Protein AF-A0A929H2U9-F1 (afdb_monomer)

pLDDT: mean 76.92, std 14.92, range [47.09, 94.94]

Sequence (136 aa):
MDNIEGFYYYKLSNLFQAGAYCDFEIGKFDVFGLPEQEAKRFGIGTIWLGHYPDKFIQFQLGGYFGYNTGFIDYEDISNRGGIDYGIIVGPAFEYNNFGLAIHQHSGFAWYPDKNAEPDEFTYANTKIKIKLYLKF

Nearest PDB structures (foldseek):
  3qq2-assembly2_B  TM=5.463E-01  e=2.960E-01  Bordetella pertussis
  7q5c-assembly1_XXX  TM=4.385E-01  e=1.630E+00  Escherichia coli K-12
  3qq2-assembly1_A-2  TM=4.903E-01  e=6.184E+00  Bordetella pertussis
  6hcp-assembly1_C  TM=2.487E-01  e=1.465E+00  Acinetobacter baumannii

Foldseek 3Di:
DDKDKDDDWDDPDLFKIKDKMWMKDWDFFDWVPDPTFTKIKIKMWMWMWGWPDSDQKIKIKTKIKIKMWMDTPPDPPGTFIKIKMWMWIFMKGDDDFKIKTWIWTWMAIDTPDPNTDRPVRRDGDTDTDIDIGTHD

Secondary structure (DSSP, 8-state):
-EEEEEEEEEEEETTEEEEEEEEEEEEEE--TTS--EEEEEEEEEEEEEEEESSSSEEEEEEEEEEEEEEEESSTT-EEEEEEEEEEEEEEEEEETTEEEEEEEEEEEEE-S-GGG--TTTSS-EEEEEEEEEE--

Structure (mmCIF, N/CA/C/O backbone):
data_AF-A0A929H2U9-F1
#
_entry.id   AF-A0A929H2U9-F1
#
loop_
_atom_site.group_PDB
_atom_site.id
_atom_site.type_symbol
_atom_site.label_atom_id
_atom_site.label_alt_id
_atom_site.label_comp_id
_atom_site.label_asym_id
_atom_site.label_entity_id
_atom_site.label_seq_id
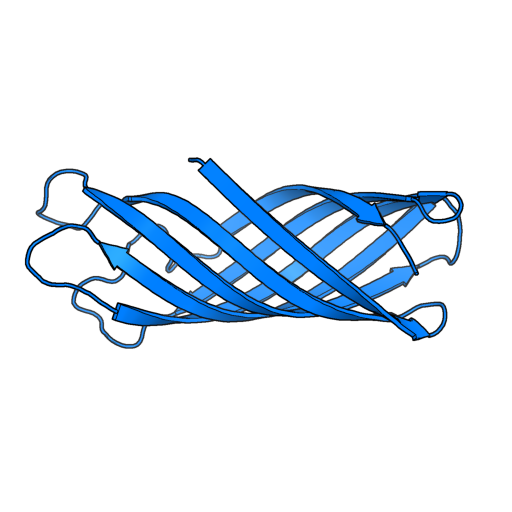_atom_site.pdbx_PDB_ins_code
_atom_site.Cartn_x
_atom_site.Cartn_y
_atom_site.Cartn_z
_atom_site.occupancy
_atom_site.B_iso_or_equiv
_atom_site.auth_seq_id
_atom_site.auth_comp_id
_atom_site.auth_asym_id
_atom_site.auth_atom_id
_atom_site.pdbx_PDB_model_num
ATOM 1 N N . MET A 1 1 ? 15.557 6.461 -2.336 1.00 57.19 1 MET A N 1
ATOM 2 C CA . MET A 1 1 ? 14.296 6.118 -3.013 1.00 57.19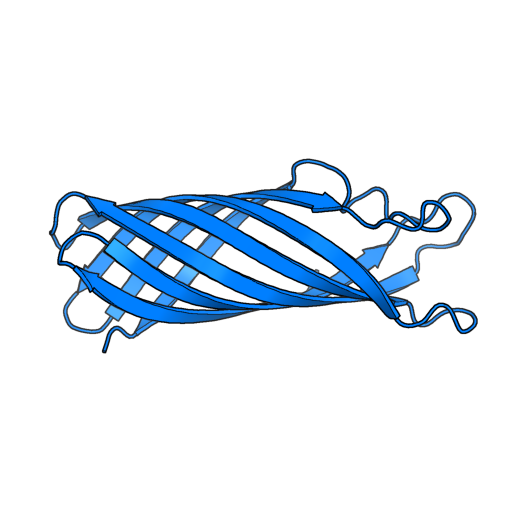 1 MET A CA 1
ATOM 3 C C . MET A 1 1 ? 13.249 7.043 -2.461 1.00 57.19 1 MET A C 1
ATOM 5 O O . MET A 1 1 ? 13.001 7.000 -1.258 1.00 57.19 1 MET A O 1
ATOM 9 N N . ASP A 1 2 ? 12.700 7.885 -3.324 1.00 64.44 2 ASP A N 1
ATOM 10 C CA . ASP A 1 2 ? 11.628 8.796 -2.950 1.00 64.44 2 ASP A CA 1
ATOM 11 C C . ASP A 1 2 ? 10.316 8.116 -3.329 1.00 64.44 2 ASP A C 1
ATOM 13 O O . ASP A 1 2 ? 10.116 7.738 -4.482 1.00 64.44 2 ASP A O 1
ATOM 17 N N . ASN A 1 3 ? 9.446 7.889 -2.347 1.00 71.50 3 ASN A N 1
ATOM 18 C CA . ASN A 1 3 ? 8.156 7.245 -2.552 1.00 71.50 3 ASN A CA 1
ATOM 19 C C . ASN A 1 3 ? 7.061 8.111 -1.917 1.00 71.50 3 ASN A C 1
ATOM 21 O O . ASN A 1 3 ? 7.151 8.476 -0.742 1.00 71.50 3 ASN A O 1
ATOM 25 N N . ILE A 1 4 ? 6.052 8.455 -2.713 1.00 77.31 4 ILE A N 1
ATOM 26 C CA . ILE A 1 4 ? 4.862 9.188 -2.293 1.00 77.31 4 ILE A CA 1
ATOM 27 C C . ILE A 1 4 ? 3.659 8.282 -2.519 1.00 77.31 4 ILE A C 1
ATOM 29 O O . ILE A 1 4 ? 3.421 7.841 -3.639 1.00 77.31 4 ILE A O 1
ATOM 33 N N . GLU A 1 5 ? 2.856 8.064 -1.478 1.00 79.50 5 GLU A N 1
ATOM 34 C CA . GLU A 1 5 ? 1.613 7.297 -1.588 1.00 79.50 5 GLU A CA 1
ATOM 35 C C . GLU A 1 5 ? 0.435 8.094 -1.044 1.00 79.50 5 GLU A C 1
ATOM 37 O O . GLU A 1 5 ? 0.482 8.654 0.053 1.00 79.50 5 GLU A O 1
ATOM 42 N N . GLY A 1 6 ? -0.645 8.103 -1.814 1.00 82.50 6 GLY A N 1
ATOM 43 C CA . GLY A 1 6 ? -1.952 8.580 -1.405 1.00 82.50 6 GLY A CA 1
ATOM 44 C C . GLY A 1 6 ? -2.902 7.405 -1.228 1.00 82.50 6 GLY A C 1
ATOM 45 O O . GLY A 1 6 ? -2.973 6.514 -2.072 1.00 82.50 6 GLY A O 1
ATOM 46 N N . PHE A 1 7 ? -3.668 7.423 -0.141 1.00 83.94 7 PHE A N 1
ATOM 47 C CA . PHE A 1 7 ? -4.736 6.460 0.099 1.00 83.94 7 PHE A CA 1
ATOM 48 C C . PHE A 1 7 ? -6.042 7.203 0.338 1.00 83.94 7 PHE A C 1
ATOM 50 O O . PHE A 1 7 ? -6.082 8.169 1.099 1.00 83.94 7 PHE A O 1
ATOM 57 N N . TYR A 1 8 ? -7.113 6.711 -0.269 1.00 83.81 8 TYR A N 1
ATOM 58 C CA . TYR A 1 8 ? -8.471 7.130 0.032 1.00 83.81 8 TYR A CA 1
ATOM 59 C C . TYR A 1 8 ? -9.275 5.906 0.455 1.00 83.81 8 TYR A C 1
ATOM 61 O O . TYR A 1 8 ? -9.379 4.950 -0.312 1.00 83.81 8 TYR A O 1
ATOM 69 N N . TYR A 1 9 ? -9.844 5.940 1.661 1.00 85.06 9 TYR A N 1
ATOM 70 C CA . TYR A 1 9 ? -10.659 4.857 2.205 1.00 85.06 9 TYR A CA 1
ATOM 71 C C . TYR A 1 9 ? -12.093 5.318 2.424 1.00 85.06 9 TYR A C 1
ATOM 73 O O . TYR A 1 9 ? -12.341 6.406 2.938 1.00 85.06 9 TYR A O 1
ATOM 81 N N . TYR A 1 10 ? -13.025 4.434 2.098 1.00 85.50 10 TYR A N 1
ATOM 82 C CA . TYR A 1 10 ? -14.430 4.541 2.435 1.00 85.50 10 TYR A CA 1
ATOM 83 C C . TYR A 1 10 ? -14.803 3.445 3.438 1.00 85.50 10 TYR A C 1
ATOM 85 O O . TYR A 1 10 ? -14.473 2.265 3.258 1.00 85.50 10 TYR A O 1
ATOM 93 N N . LYS A 1 11 ? -15.493 3.827 4.517 1.00 86.00 11 LYS A N 1
ATOM 94 C CA . LYS A 1 11 ? -15.944 2.887 5.548 1.00 86.00 11 LYS A CA 1
ATOM 95 C C . LYS A 1 11 ? -17.176 2.130 5.049 1.00 86.00 11 LYS A C 1
ATOM 97 O O . LYS A 1 11 ? -18.255 2.699 4.938 1.00 86.00 11 LYS A O 1
ATOM 102 N N . LEU A 1 12 ? -17.018 0.834 4.782 1.00 86.81 12 LEU A N 1
ATOM 103 C CA . LEU A 1 12 ? -18.118 -0.042 4.360 1.00 86.81 12 LEU A CA 1
ATOM 104 C C . LEU A 1 12 ? -18.860 -0.651 5.557 1.00 86.81 12 LEU A C 1
ATOM 106 O O . LEU A 1 12 ? -20.064 -0.879 5.493 1.00 86.81 12 LEU A O 1
ATOM 110 N N . SER A 1 13 ? -18.152 -0.922 6.655 1.00 87.75 13 SER A N 1
ATOM 111 C CA . SER A 1 13 ? -18.740 -1.359 7.925 1.00 87.75 13 SER A CA 1
ATOM 112 C C . SER A 1 13 ? -17.852 -0.968 9.109 1.00 87.75 13 SER A C 1
ATOM 114 O O . SER A 1 13 ? -16.760 -0.427 8.934 1.00 87.75 13 SER A O 1
ATOM 116 N N . ASN A 1 14 ? -18.289 -1.282 10.331 1.00 83.19 14 ASN A N 1
ATOM 117 C CA . ASN A 1 14 ? -17.490 -1.064 11.542 1.00 83.19 14 ASN A CA 1
ATOM 118 C C . ASN A 1 14 ? -16.206 -1.884 11.619 1.00 83.19 14 ASN A C 1
ATOM 120 O O . ASN A 1 14 ? -15.442 -1.640 12.530 1.00 83.19 14 ASN A O 1
ATOM 124 N N . LEU A 1 15 ? -15.978 -2.844 10.722 1.00 88.38 15 LEU A N 1
ATOM 125 C CA . LEU A 1 15 ? -14.769 -3.670 10.729 1.00 88.38 15 LEU A CA 1
ATOM 126 C C . LEU A 1 15 ? -14.085 -3.707 9.363 1.00 88.38 15 LEU A C 1
ATOM 128 O O . LEU A 1 15 ? -13.092 -4.408 9.206 1.00 88.38 15 LEU A O 1
ATOM 132 N N . PHE A 1 16 ? -14.617 -3.008 8.355 1.00 90.50 16 PHE A N 1
ATOM 133 C CA . PHE A 1 16 ? -14.154 -3.133 6.976 1.00 90.50 16 PHE A CA 1
ATOM 134 C C . PHE A 1 16 ? -14.189 -1.802 6.231 1.00 90.50 16 PHE A C 1
ATOM 136 O O . PHE A 1 16 ? -15.177 -1.063 6.274 1.00 90.50 16 PHE A O 1
ATOM 143 N N . GLN A 1 17 ? -13.107 -1.526 5.516 1.00 90.25 17 GLN A N 1
ATOM 144 C CA . GLN A 1 17 ? -12.897 -0.338 4.704 1.00 90.25 17 GLN A CA 1
ATOM 145 C C . GLN A 1 17 ? -12.391 -0.767 3.327 1.00 90.25 17 GLN A C 1
ATOM 147 O O . GLN A 1 17 ? -11.648 -1.741 3.207 1.00 90.25 17 GLN A O 1
ATOM 152 N N . ALA A 1 18 ? -12.770 -0.031 2.289 1.00 91.88 18 ALA A N 1
ATOM 153 C CA . ALA A 1 18 ? -12.232 -0.218 0.948 1.00 91.88 18 ALA A CA 1
ATOM 154 C C . ALA A 1 18 ? -12.072 1.128 0.250 1.00 91.88 18 ALA A C 1
ATOM 156 O O . ALA A 1 18 ? -12.721 2.104 0.615 1.00 91.88 18 ALA A O 1
ATOM 157 N N . GLY A 1 19 ? -11.217 1.195 -0.758 1.00 90.88 19 GLY A N 1
ATOM 158 C CA . GLY A 1 19 ? -11.030 2.413 -1.525 1.00 90.88 19 GLY A CA 1
ATOM 159 C C . GLY A 1 19 ? -9.940 2.277 -2.569 1.00 90.88 19 GLY A C 1
ATOM 160 O O . GLY A 1 19 ? -9.753 1.200 -3.136 1.00 90.88 19 GLY A O 1
ATOM 161 N N . ALA A 1 20 ? -9.241 3.376 -2.823 1.00 90.50 20 ALA A N 1
ATOM 162 C CA . ALA A 1 20 ? -8.231 3.467 -3.863 1.00 90.50 20 ALA A CA 1
ATOM 163 C C . ALA A 1 20 ? -6.890 3.928 -3.294 1.00 90.50 20 ALA A C 1
ATOM 165 O O . ALA A 1 20 ? -6.830 4.641 -2.287 1.00 90.50 20 ALA A O 1
ATOM 166 N N . TYR A 1 21 ? -5.815 3.535 -3.963 1.00 88.81 21 TYR A N 1
ATOM 167 C CA . TYR A 1 21 ? -4.482 4.054 -3.701 1.00 88.81 21 TYR A CA 1
ATOM 168 C C . TYR A 1 21 ? -3.847 4.577 -4.981 1.00 88.81 21 TYR A C 1
ATOM 170 O O . TYR A 1 21 ? -4.211 4.183 -6.090 1.00 88.81 21 TYR A O 1
ATOM 178 N N . CYS A 1 22 ? -2.896 5.474 -4.780 1.00 88.62 22 CYS A N 1
ATOM 179 C CA . CYS A 1 22 ? -1.997 5.982 -5.792 1.00 88.62 22 CYS A CA 1
ATOM 180 C C . CYS A 1 22 ? -0.594 5.966 -5.191 1.00 88.62 22 CYS A C 1
ATOM 182 O O . CYS A 1 22 ? -0.404 6.523 -4.111 1.00 88.62 22 CYS A O 1
ATOM 184 N N . ASP A 1 23 ? 0.376 5.358 -5.859 1.00 84.25 23 ASP A N 1
ATOM 185 C CA . ASP A 1 23 ? 1.778 5.396 -5.456 1.00 84.25 23 ASP A CA 1
ATOM 186 C C . ASP A 1 23 ? 2.655 5.950 -6.573 1.00 84.25 23 ASP A C 1
ATOM 188 O O . ASP A 1 23 ? 2.427 5.730 -7.761 1.00 84.25 23 ASP A O 1
ATOM 192 N N . PHE A 1 24 ? 3.661 6.710 -6.174 1.00 82.00 24 PHE A N 1
ATOM 193 C CA . PHE A 1 24 ? 4.677 7.241 -7.054 1.00 82.00 24 PHE A CA 1
ATOM 194 C C . PHE A 1 24 ? 6.043 6.959 -6.445 1.00 82.00 24 PHE A C 1
ATOM 196 O O . PHE A 1 24 ? 6.321 7.370 -5.320 1.00 82.00 24 PHE A O 1
ATOM 203 N N . GLU A 1 25 ? 6.893 6.246 -7.172 1.00 76.50 25 GLU A N 1
ATOM 204 C CA . GLU A 1 25 ? 8.200 5.804 -6.693 1.00 76.50 25 GLU A CA 1
ATOM 205 C C . GLU A 1 25 ? 9.283 6.218 -7.688 1.00 76.50 25 GLU A C 1
ATOM 207 O O . GLU A 1 25 ? 9.219 5.851 -8.860 1.00 76.50 25 GLU A O 1
ATOM 212 N N . ILE A 1 26 ? 10.274 6.981 -7.218 1.00 74.00 26 ILE A N 1
ATOM 213 C CA . ILE A 1 26 ? 11.508 7.274 -7.950 1.00 74.00 26 ILE A CA 1
ATOM 214 C C . ILE A 1 26 ? 12.615 6.401 -7.367 1.00 74.00 26 ILE A C 1
ATOM 216 O O . ILE A 1 26 ? 12.965 6.491 -6.180 1.00 74.00 26 ILE A O 1
ATOM 220 N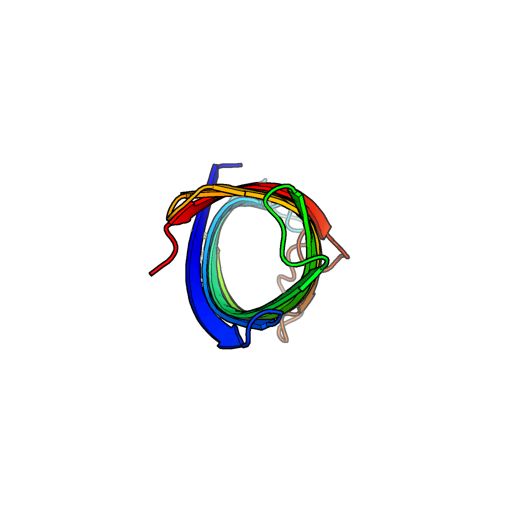 N . GLY A 1 27 ? 13.165 5.548 -8.220 1.00 67.69 27 GLY A N 1
ATOM 221 C CA . GLY A 1 27 ? 14.201 4.595 -7.865 1.00 67.69 27 GLY A CA 1
ATOM 222 C C . GLY A 1 27 ? 15.307 4.558 -8.900 1.00 67.69 27 GLY A C 1
ATOM 223 O O . GLY A 1 27 ? 15.174 5.072 -10.010 1.00 67.69 27 GLY A O 1
ATOM 224 N N . LYS A 1 28 ? 16.406 3.930 -8.504 1.00 62.31 28 LYS A N 1
ATOM 225 C CA . LYS A 1 28 ? 17.450 3.516 -9.422 1.00 62.31 28 LYS A CA 1
ATOM 226 C C . LYS A 1 28 ? 17.194 2.064 -9.795 1.00 62.31 28 LYS A C 1
ATOM 228 O O . LYS A 1 28 ? 16.815 1.281 -8.933 1.00 62.31 28 LYS A O 1
ATOM 233 N N . PHE A 1 29 ? 17.325 1.749 -11.070 1.00 58.97 29 PHE A N 1
ATOM 234 C CA . PHE A 1 29 ? 16.953 0.469 -11.640 1.00 58.97 29 PHE A CA 1
ATOM 235 C C . PHE A 1 29 ? 18.217 -0.183 -12.179 1.00 58.97 29 PHE A C 1
ATOM 237 O O . PHE A 1 29 ? 18.866 0.365 -13.076 1.00 58.97 29 PHE A O 1
ATOM 244 N N . ASP A 1 30 ? 18.566 -1.335 -11.611 1.00 51.09 30 ASP A N 1
ATOM 245 C CA . ASP A 1 30 ? 19.581 -2.207 -12.186 1.00 51.09 30 ASP A CA 1
ATOM 246 C C . ASP A 1 30 ? 18.917 -3.013 -13.307 1.00 51.09 30 ASP A C 1
ATOM 248 O O . ASP A 1 30 ? 18.005 -3.810 -13.075 1.00 51.09 30 ASP A O 1
ATOM 252 N N . VAL A 1 31 ? 19.300 -2.718 -14.547 1.00 55.88 31 VAL A N 1
ATOM 253 C CA . VAL A 1 31 ? 18.867 -3.464 -15.729 1.00 55.88 31 VAL A CA 1
ATOM 254 C C . VAL A 1 31 ? 20.093 -4.207 -16.223 1.00 55.88 31 VAL A C 1
ATOM 256 O O . VAL A 1 31 ? 21.094 -3.578 -16.564 1.00 55.88 31 VAL A O 1
ATOM 259 N N . PHE A 1 32 ? 20.021 -5.539 -16.274 1.00 50.81 32 PHE A N 1
ATOM 260 C CA . PHE A 1 32 ? 21.147 -6.379 -16.676 1.00 50.81 32 PHE A CA 1
ATOM 261 C C . PHE A 1 32 ? 21.787 -5.885 -17.986 1.00 50.81 32 PHE A C 1
ATOM 263 O O . PHE A 1 32 ? 21.180 -5.941 -19.056 1.00 50.81 32 PHE A O 1
ATOM 270 N N . GLY A 1 33 ? 23.035 -5.417 -17.895 1.00 53.25 33 GLY A N 1
ATOM 271 C CA . GLY A 1 33 ? 23.810 -4.936 -19.042 1.00 53.25 33 GLY A CA 1
ATOM 272 C C . GLY A 1 33 ? 23.705 -3.435 -19.344 1.00 53.25 33 GLY A C 1
ATOM 273 O O . GLY A 1 33 ? 24.319 -2.999 -20.317 1.00 53.25 33 GLY A O 1
ATOM 274 N N . LEU A 1 34 ? 23.004 -2.641 -18.527 1.00 56.41 34 LEU A N 1
ATOM 275 C CA . LEU A 1 34 ? 22.947 -1.179 -18.638 1.00 56.41 34 LEU A CA 1
ATOM 276 C C . LEU A 1 34 ? 23.466 -0.495 -17.359 1.00 56.41 34 LEU A C 1
ATOM 278 O O . LEU A 1 34 ? 23.324 -1.040 -16.267 1.00 56.41 34 LEU A O 1
ATOM 282 N N . PRO A 1 35 ? 24.085 0.698 -17.462 1.00 60.53 35 PRO A N 1
ATOM 283 C CA . PRO A 1 35 ? 24.413 1.499 -16.286 1.00 60.53 35 PRO A CA 1
ATOM 284 C C . PRO A 1 35 ? 23.135 1.875 -15.531 1.00 60.53 35 PRO A C 1
ATOM 286 O O . PRO A 1 35 ? 22.125 2.167 -16.164 1.00 60.53 35 PRO A O 1
ATOM 289 N N . GLU A 1 36 ? 23.212 1.889 -14.199 1.00 60.97 36 GLU A N 1
ATOM 290 C CA . GLU A 1 36 ? 22.129 2.223 -13.265 1.00 60.97 36 GLU A CA 1
ATOM 291 C C . GLU A 1 36 ? 21.303 3.433 -13.755 1.00 60.97 36 GLU A C 1
ATOM 293 O O . GLU A 1 36 ? 21.832 4.541 -13.878 1.00 60.97 36 GLU A O 1
ATOM 298 N N . GLN A 1 37 ? 20.018 3.218 -14.062 1.00 66.38 37 GLN A N 1
ATOM 299 C CA . GLN A 1 37 ? 19.130 4.257 -14.601 1.00 66.38 37 GLN A CA 1
ATOM 300 C C . GLN A 1 37 ? 18.137 4.739 -13.548 1.00 66.38 37 GLN A C 1
ATOM 302 O O . GLN A 1 37 ? 17.638 3.953 -12.743 1.00 66.38 37 GLN A O 1
ATOM 307 N N . GLU A 1 38 ? 17.794 6.025 -13.573 1.00 67.62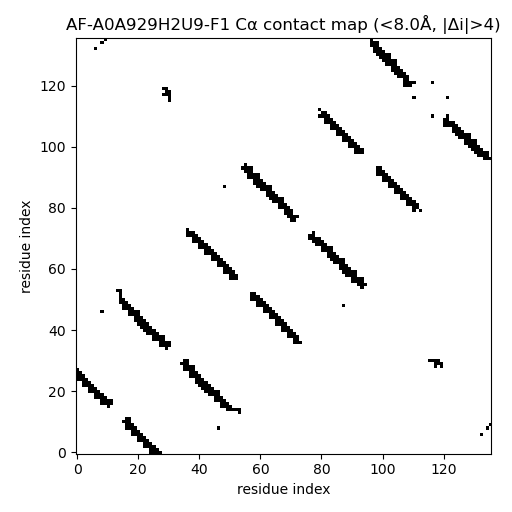 38 GLU A N 1
ATOM 308 C CA . GLU A 1 38 ? 16.643 6.519 -12.819 1.00 67.62 38 GLU A CA 1
ATOM 309 C C . GLU A 1 38 ? 15.359 6.104 -13.545 1.00 67.62 38 GLU A C 1
ATOM 311 O O . GLU A 1 38 ? 15.190 6.377 -14.735 1.00 67.62 38 GLU A O 1
ATOM 316 N N . ALA A 1 39 ? 14.436 5.462 -12.831 1.00 70.00 39 ALA A N 1
ATOM 317 C CA . ALA A 1 39 ? 13.095 5.239 -13.345 1.00 70.00 39 ALA A CA 1
ATOM 318 C C . ALA A 1 39 ? 12.031 5.647 -12.332 1.00 70.00 39 ALA A C 1
ATOM 320 O O . ALA A 1 39 ? 12.248 5.732 -11.118 1.00 70.00 39 ALA A O 1
ATOM 321 N N . LYS A 1 40 ? 10.858 5.948 -12.877 1.00 74.94 40 LYS A N 1
ATOM 322 C CA . LYS A 1 40 ? 9.702 6.438 -12.138 1.00 74.94 40 LYS A CA 1
ATOM 323 C C . LYS A 1 40 ? 8.583 5.431 -12.312 1.00 74.94 40 LYS A C 1
ATOM 325 O O . LYS A 1 40 ? 8.263 5.052 -13.435 1.00 74.94 40 LYS A O 1
ATOM 330 N N . ARG A 1 41 ? 7.965 5.003 -11.220 1.00 77.25 41 ARG A N 1
ATOM 331 C CA . ARG A 1 41 ? 6.763 4.173 -11.247 1.00 77.25 41 ARG A CA 1
ATOM 332 C C . ARG A 1 41 ? 5.587 4.998 -10.773 1.00 77.25 41 ARG A C 1
ATOM 334 O O . ARG A 1 41 ? 5.679 5.662 -9.748 1.00 77.25 41 ARG A O 1
ATOM 341 N N . PHE A 1 42 ? 4.488 4.912 -11.502 1.00 81.75 42 PHE A N 1
ATOM 342 C CA . PHE A 1 42 ? 3.189 5.375 -11.050 1.00 81.75 42 PHE A CA 1
ATOM 343 C C . PHE A 1 42 ? 2.250 4.178 -10.961 1.00 81.75 42 PHE A C 1
ATOM 345 O O . PHE A 1 42 ? 2.086 3.461 -11.947 1.00 81.75 42 PHE A O 1
ATOM 352 N N . GLY A 1 43 ? 1.646 3.964 -9.802 1.00 85.94 43 GLY A N 1
ATOM 353 C CA . GLY A 1 43 ? 0.675 2.910 -9.574 1.00 85.94 43 GLY A CA 1
ATOM 354 C C . GLY A 1 43 ? -0.653 3.468 -9.106 1.00 85.94 43 GLY A C 1
ATOM 355 O O . GLY A 1 43 ? -0.722 4.457 -8.375 1.00 85.94 43 GLY A O 1
ATOM 356 N N . ILE A 1 44 ? -1.726 2.841 -9.572 1.00 89.62 44 ILE A N 1
ATOM 357 C CA . ILE A 1 44 ? -3.089 3.110 -9.130 1.00 89.62 44 ILE A CA 1
ATOM 358 C C . ILE A 1 44 ? -3.836 1.805 -8.949 1.00 89.62 44 ILE A C 1
ATOM 360 O O . ILE A 1 44 ? -3.762 0.899 -9.776 1.00 89.62 44 ILE A O 1
ATOM 364 N N . GLY A 1 45 ? -4.624 1.719 -7.890 1.00 92.19 45 GLY A N 1
ATOM 365 C CA . GLY A 1 45 ? -5.361 0.499 -7.633 1.00 92.19 45 GLY A CA 1
ATOM 366 C C . GLY A 1 45 ? -6.413 0.630 -6.562 1.00 92.19 45 GLY A C 1
ATOM 367 O O . GLY A 1 45 ? -6.746 1.712 -6.080 1.00 92.19 45 GLY A O 1
ATOM 368 N N . THR A 1 46 ? -6.941 -0.527 -6.206 1.00 93.38 46 THR A N 1
ATOM 369 C CA . THR A 1 46 ? -7.927 -0.714 -5.153 1.00 93.38 46 THR A CA 1
ATOM 370 C C . THR A 1 46 ? -7.266 -1.301 -3.921 1.00 93.38 46 THR A C 1
ATOM 372 O O . THR A 1 46 ? -6.313 -2.074 -4.006 1.00 93.38 46 THR A O 1
ATOM 375 N N . ILE A 1 47 ? -7.780 -0.926 -2.759 1.00 92.62 47 ILE A N 1
ATOM 376 C CA . ILE A 1 47 ? -7.292 -1.383 -1.464 1.00 92.62 47 ILE A CA 1
ATOM 377 C C . ILE A 1 47 ? -8.477 -1.714 -0.570 1.00 92.62 47 ILE A C 1
ATOM 379 O O . ILE A 1 47 ? -9.503 -1.035 -0.604 1.00 92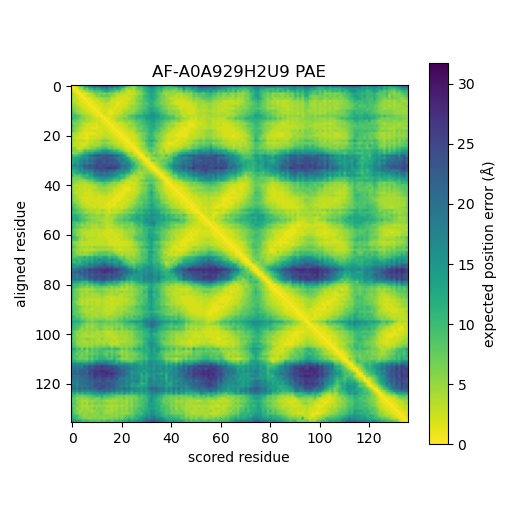.62 47 ILE A O 1
ATOM 383 N N . TRP A 1 48 ? -8.338 -2.747 0.249 1.00 94.12 48 TRP A N 1
ATOM 384 C CA . TRP A 1 48 ? -9.311 -3.111 1.270 1.00 94.12 48 TRP A CA 1
ATOM 385 C C . TRP A 1 48 ? -8.600 -3.457 2.568 1.00 94.12 48 TRP A C 1
ATOM 387 O O . TRP A 1 48 ? -7.526 -4.053 2.555 1.00 94.12 48 TRP A O 1
ATOM 397 N N . LEU A 1 49 ? -9.202 -3.083 3.693 1.00 93.56 49 LEU A N 1
ATOM 398 C CA . LEU A 1 49 ? -8.670 -3.292 5.034 1.00 93.56 49 LEU A CA 1
ATOM 399 C C . LEU A 1 49 ? -9.799 -3.688 5.981 1.00 93.56 49 LEU A C 1
ATOM 401 O O . LEU A 1 49 ? -10.752 -2.939 6.201 1.00 93.56 49 LEU A O 1
ATOM 405 N N . GLY A 1 50 ? -9.665 -4.868 6.570 1.00 93.12 50 GLY A N 1
ATOM 406 C CA . GLY A 1 50 ? -10.360 -5.229 7.792 1.00 93.12 50 GLY A CA 1
ATOM 407 C C . GLY A 1 50 ? -9.615 -4.676 9.003 1.00 93.12 50 GLY A C 1
ATOM 408 O O . GLY A 1 50 ? -8.386 -4.613 8.987 1.00 93.12 50 GLY A O 1
ATOM 409 N N . HIS A 1 51 ? -10.334 -4.297 10.055 1.00 92.06 51 HIS A N 1
ATOM 410 C CA . HIS A 1 51 ? -9.733 -3.912 11.328 1.00 92.06 51 HIS A CA 1
ATOM 411 C C . HIS A 1 51 ? -10.421 -4.593 12.509 1.00 92.06 51 HIS A C 1
ATOM 413 O O . HIS A 1 51 ? -11.633 -4.801 12.503 1.00 92.06 51 HIS A O 1
ATOM 419 N N . TYR A 1 52 ? -9.634 -4.974 13.514 1.00 90.81 52 TYR A N 1
ATOM 420 C CA . TYR A 1 52 ? -10.123 -5.608 14.732 1.00 90.81 52 TYR A CA 1
ATOM 421 C C . TYR A 1 52 ? -9.129 -5.435 15.896 1.00 90.81 52 TYR A C 1
ATOM 423 O O . TYR A 1 52 ? -7.926 -5.594 15.688 1.00 90.81 52 TYR A O 1
ATOM 431 N N . PRO A 1 53 ? -9.585 -5.197 17.138 1.00 89.62 53 PRO A N 1
ATOM 432 C CA . PRO A 1 53 ? -10.963 -4.876 17.529 1.00 89.62 53 PRO A CA 1
ATOM 433 C C . PRO A 1 53 ? -11.354 -3.436 17.145 1.00 89.62 53 PRO A C 1
ATOM 435 O O . PRO A 1 53 ? -10.475 -2.615 16.921 1.00 89.62 53 PRO A O 1
ATOM 438 N N . ASP A 1 54 ? -12.656 -3.118 17.127 1.00 84.38 54 ASP A N 1
AT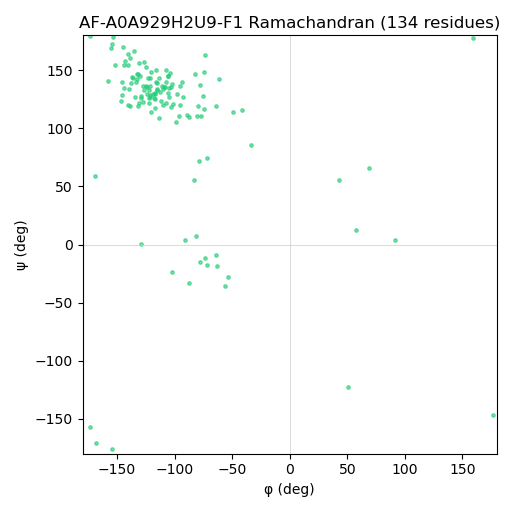OM 439 C CA . ASP A 1 54 ? -13.177 -1.744 16.942 1.00 84.38 54 ASP A CA 1
ATOM 440 C C . ASP A 1 54 ? -12.911 -0.896 18.203 1.00 84.38 54 ASP A C 1
ATOM 442 O O . ASP A 1 54 ? -13.765 -0.711 19.074 1.00 84.38 54 ASP A O 1
ATOM 446 N N . LYS A 1 55 ? -11.644 -0.509 18.378 1.00 88.12 55 LYS A N 1
ATOM 447 C CA . LYS A 1 55 ? -11.108 0.270 19.500 1.00 88.12 55 LYS A CA 1
ATOM 448 C C . LYS A 1 55 ? -10.000 1.195 19.001 1.00 88.12 55 LYS A C 1
ATOM 450 O O . LYS A 1 55 ? -9.492 1.044 17.898 1.00 88.12 55 LYS A O 1
ATOM 455 N N . PHE A 1 56 ? -9.565 2.113 19.867 1.00 88.75 56 PHE A N 1
ATOM 456 C CA . PHE A 1 56 ? -8.501 3.072 19.548 1.00 88.75 56 PHE A CA 1
ATOM 457 C C . PHE A 1 56 ? -7.197 2.416 19.091 1.00 88.75 56 PHE A C 1
ATOM 459 O O . PHE A 1 56 ? -6.515 2.958 18.235 1.00 88.75 56 PHE A O 1
ATOM 466 N N . ILE A 1 57 ? -6.842 1.263 19.665 1.00 91.44 57 ILE A N 1
ATOM 467 C CA . ILE A 1 57 ? -5.737 0.430 19.191 1.00 91.44 57 ILE A CA 1
ATOM 468 C C . ILE A 1 57 ? -6.359 -0.792 18.540 1.00 91.44 57 ILE A C 1
ATOM 470 O O . ILE A 1 57 ? -7.088 -1.546 19.191 1.00 91.44 57 ILE A O 1
ATOM 474 N N . GLN A 1 58 ? -6.036 -0.983 17.273 1.00 92.56 58 GLN A N 1
ATOM 475 C CA . GLN A 1 58 ? -6.597 -2.029 16.443 1.00 92.56 58 GLN A CA 1
ATOM 476 C C . GLN A 1 58 ? -5.514 -2.656 15.576 1.00 92.56 58 GLN A C 1
ATOM 478 O O . GLN A 1 58 ? -4.448 -2.086 15.346 1.00 92.56 58 GLN A O 1
ATOM 483 N N . PHE A 1 59 ? -5.794 -3.850 15.089 1.00 93.88 59 PHE A N 1
ATOM 484 C CA . PHE A 1 59 ? -4.990 -4.527 14.094 1.00 93.88 59 PHE A CA 1
ATOM 485 C C . PHE A 1 59 ? -5.702 -4.451 12.752 1.00 93.88 59 PHE A C 1
ATOM 487 O O . PHE A 1 59 ? -6.906 -4.690 12.688 1.00 93.88 59 PHE A O 1
ATOM 494 N N . GLN A 1 60 ? -4.971 -4.121 11.695 1.00 93.88 60 GLN A N 1
ATOM 495 C CA . GLN A 1 60 ? -5.486 -4.029 10.339 1.00 93.88 60 GLN A CA 1
ATOM 496 C C . GLN A 1 60 ? -4.896 -5.155 9.489 1.00 93.88 60 GLN A C 1
ATOM 498 O O . GLN A 1 60 ? -3.703 -5.451 9.562 1.00 93.88 60 GLN A O 1
ATOM 503 N N . LEU A 1 61 ? -5.748 -5.792 8.691 1.00 94.94 61 LEU A N 1
ATOM 504 C CA . LEU A 1 61 ? -5.372 -6.817 7.725 1.00 94.94 61 LEU A CA 1
ATOM 505 C C . LEU A 1 61 ? -6.172 -6.603 6.450 1.00 94.94 61 LEU A C 1
ATOM 507 O O . LEU A 1 61 ? -7.391 -6.451 6.484 1.00 94.94 61 LEU A O 1
ATOM 511 N N . GLY A 1 62 ? -5.506 -6.659 5.313 1.00 94.31 62 GLY A N 1
ATOM 512 C CA . GLY A 1 62 ? -6.176 -6.527 4.040 1.00 94.31 62 GLY A CA 1
ATOM 513 C C . GLY A 1 62 ? -5.256 -6.767 2.869 1.00 94.31 62 GLY A C 1
ATOM 514 O O . GLY A 1 62 ? -4.231 -7.439 2.988 1.00 94.31 62 GLY A O 1
ATOM 515 N N . GLY A 1 63 ? -5.645 -6.223 1.729 1.00 93.62 63 GLY A N 1
ATOM 516 C CA . GLY A 1 63 ? -4.917 -6.402 0.492 1.00 93.62 63 GLY A CA 1
ATOM 517 C C . GLY A 1 63 ? -5.148 -5.263 -0.473 1.00 93.62 63 GLY A C 1
ATOM 518 O O . GLY A 1 63 ? -5.954 -4.361 -0.236 1.00 93.62 63 GLY A O 1
ATOM 519 N N . TYR A 1 64 ? -4.385 -5.304 -1.549 1.00 92.00 64 TYR A N 1
ATOM 520 C CA . TYR A 1 64 ? -4.476 -4.353 -2.636 1.00 92.00 64 TYR A CA 1
ATOM 521 C C . TYR A 1 64 ? -4.302 -5.066 -3.966 1.00 92.00 64 TYR A C 1
ATOM 523 O O . TYR A 1 64 ? -3.684 -6.131 -4.043 1.00 92.00 64 TYR A O 1
ATOM 531 N N . 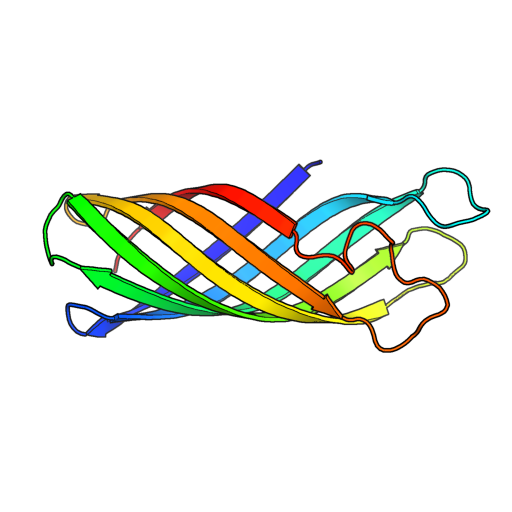PHE A 1 65 ? -4.872 -4.461 -4.997 1.00 92.19 65 PHE A N 1
ATOM 532 C CA . PHE A 1 65 ? -4.728 -4.868 -6.382 1.00 92.19 65 PHE A CA 1
ATOM 533 C C . PHE A 1 65 ? -4.740 -3.619 -7.253 1.00 92.19 65 PHE A C 1
ATOM 535 O O . PHE A 1 65 ? -5.673 -2.814 -7.142 1.00 92.19 65 PHE A O 1
ATOM 542 N N . GLY A 1 66 ? -3.759 -3.470 -8.130 1.00 90.19 66 GLY A N 1
ATOM 543 C CA . GLY A 1 66 ? -3.625 -2.294 -8.964 1.00 90.19 66 GLY A CA 1
ATOM 544 C C . GLY A 1 66 ? -2.877 -2.533 -10.260 1.00 90.19 66 GLY A C 1
ATOM 545 O O . GLY A 1 66 ? -2.536 -3.648 -10.659 1.00 90.19 66 GLY A O 1
ATOM 546 N N . TYR A 1 67 ? -2.705 -1.421 -10.952 1.00 85.69 67 TYR A N 1
ATOM 547 C CA . TYR A 1 67 ? -1.996 -1.308 -12.201 1.00 85.69 67 TYR A CA 1
ATOM 548 C C . TYR A 1 67 ? -0.864 -0.303 -12.029 1.00 85.69 67 TYR A C 1
ATOM 550 O O . TYR A 1 67 ? -1.070 0.807 -11.538 1.00 85.69 67 TYR A O 1
ATOM 558 N N . ASN A 1 68 ? 0.319 -0.682 -12.491 1.00 81.31 68 ASN A N 1
ATOM 559 C CA . ASN A 1 68 ? 1.520 0.129 -12.467 1.00 81.31 68 ASN A CA 1
ATOM 560 C C . ASN A 1 68 ? 1.949 0.488 -13.880 1.00 81.31 68 ASN A C 1
ATOM 562 O O . ASN A 1 68 ? 1.898 -0.340 -14.782 1.00 81.31 68 ASN A O 1
ATOM 566 N N . THR A 1 69 ? 2.460 1.696 -14.057 1.00 76.19 69 THR A N 1
ATOM 567 C CA . THR A 1 69 ? 3.181 2.103 -15.257 1.00 76.19 69 THR A CA 1
ATOM 568 C C . THR A 1 69 ? 4.576 2.578 -14.872 1.00 76.19 69 THR A C 1
ATOM 570 O O . THR A 1 69 ? 4.742 3.414 -13.981 1.00 76.19 69 THR A O 1
ATOM 573 N N . GLY A 1 70 ? 5.588 1.994 -15.508 1.00 71.25 70 GLY A N 1
ATOM 574 C CA . GLY A 1 70 ? 6.981 2.417 -15.388 1.00 71.25 70 GLY A CA 1
ATOM 575 C C . GLY A 1 70 ? 7.361 3.410 -16.487 1.00 71.25 70 GLY A C 1
ATOM 576 O O . GLY A 1 70 ? 6.979 3.235 -17.647 1.00 71.25 70 GLY A O 1
ATOM 577 N N . PHE A 1 71 ? 8.139 4.421 -16.119 1.00 69.12 71 PHE A N 1
ATOM 578 C CA . PHE A 1 71 ? 8.771 5.388 -17.008 1.00 69.12 71 PHE A CA 1
ATOM 579 C C . PHE A 1 71 ? 10.282 5.306 -16.797 1.00 69.12 71 PHE A C 1
ATOM 581 O O . PHE A 1 71 ? 10.763 5.636 -15.713 1.00 69.12 71 PHE A O 1
ATOM 588 N N . ILE A 1 72 ? 11.018 4.864 -17.814 1.00 65.25 72 ILE A N 1
ATOM 589 C CA . ILE A 1 72 ? 12.482 4.914 -17.833 1.00 65.25 72 ILE A CA 1
ATOM 590 C C . ILE A 1 72 ? 12.857 6.050 -18.783 1.00 65.25 72 ILE A C 1
ATOM 592 O O . ILE A 1 72 ? 12.384 6.077 -19.918 1.00 65.25 72 ILE A O 1
ATOM 596 N N . ASP A 1 73 ? 13.678 6.995 -18.328 1.00 58.84 73 ASP A N 1
ATOM 597 C CA . ASP A 1 73 ? 14.151 8.111 -19.161 1.00 58.84 73 ASP A CA 1
ATOM 598 C C . ASP A 1 73 ? 15.363 7.665 -20.003 1.00 58.84 73 ASP A C 1
ATOM 600 O O . ASP A 1 73 ? 16.467 8.194 -19.890 1.00 58.84 73 ASP A O 1
ATOM 604 N N . TYR A 1 74 ? 15.183 6.590 -20.781 1.00 49.22 74 TYR A N 1
ATOM 605 C CA . TYR A 1 74 ? 16.221 6.004 -21.629 1.00 49.22 74 TYR A CA 1
ATOM 606 C C . TYR A 1 74 ? 15.617 5.424 -22.918 1.00 49.22 74 TYR A C 1
ATOM 608 O O . TYR A 1 74 ? 14.720 4.581 -22.870 1.00 49.22 74 TYR A O 1
ATOM 616 N N . GLU A 1 75 ? 16.123 5.899 -24.061 1.00 47.66 75 GLU A N 1
ATOM 617 C CA . GLU A 1 75 ? 15.883 5.378 -25.421 1.00 47.66 75 GLU A CA 1
ATOM 618 C C . GLU A 1 75 ? 14.427 4.997 -25.758 1.00 47.66 75 GLU A C 1
ATOM 620 O O . GLU A 1 75 ? 14.153 3.877 -26.180 1.00 47.66 75 GLU A O 1
ATOM 625 N N . ASP A 1 76 ? 13.474 5.920 -25.594 1.00 49.06 76 ASP A N 1
ATOM 626 C CA . ASP A 1 76 ? 12.069 5.733 -26.012 1.00 49.06 76 ASP A CA 1
ATOM 627 C C . ASP A 1 76 ? 11.349 4.512 -25.391 1.00 49.06 76 ASP A C 1
ATOM 629 O O . ASP A 1 76 ? 10.229 4.173 -25.79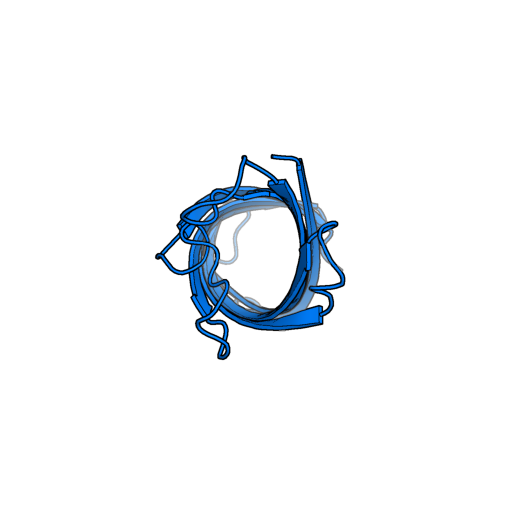0 1.00 49.06 76 ASP A O 1
ATOM 633 N N . ILE A 1 77 ? 11.922 3.879 -24.356 1.00 51.50 77 ILE A N 1
ATOM 634 C CA . ILE A 1 77 ? 11.288 2.790 -23.603 1.00 51.50 77 ILE A CA 1
ATOM 635 C C . ILE A 1 77 ? 10.278 3.404 -22.623 1.00 51.50 77 ILE A C 1
ATOM 637 O O . ILE A 1 77 ? 10.469 3.460 -21.409 1.00 51.50 77 ILE A O 1
ATOM 641 N N . SER A 1 78 ? 9.175 3.899 -23.177 1.00 52.44 78 SER A N 1
ATOM 642 C CA . SER A 1 78 ? 8.087 4.532 -22.436 1.00 52.44 78 SER A CA 1
ATOM 643 C C . SER A 1 78 ? 6.862 3.614 -22.343 1.00 52.44 78 SER A C 1
ATOM 645 O O . SER A 1 78 ? 6.542 2.879 -23.275 1.00 52.44 78 SER A O 1
ATOM 647 N N . ASN A 1 79 ? 6.161 3.677 -21.205 1.00 57.25 79 ASN A N 1
ATOM 648 C CA . ASN A 1 79 ? 4.862 3.041 -20.937 1.00 57.25 79 ASN A CA 1
ATOM 649 C C . ASN A 1 79 ? 4.856 1.509 -20.847 1.00 57.25 79 ASN A C 1
ATOM 651 O O . ASN A 1 79 ? 4.190 0.823 -21.626 1.00 57.25 79 ASN A O 1
ATOM 655 N N . ARG A 1 80 ? 5.518 0.957 -19.825 1.00 66.62 80 ARG A N 1
ATOM 656 C CA . ARG A 1 80 ? 5.365 -0.466 -19.486 1.00 66.62 80 ARG A CA 1
ATOM 657 C C . ARG A 1 80 ? 4.337 -0.649 -18.380 1.00 66.62 80 ARG A C 1
ATOM 659 O O . ARG A 1 80 ? 4.571 -0.267 -17.235 1.00 66.62 80 ARG A O 1
ATOM 666 N N . GLY A 1 81 ? 3.204 -1.229 -18.760 1.00 72.00 81 GLY A N 1
ATOM 667 C CA . GLY A 1 81 ? 2.116 -1.595 -17.864 1.00 72.00 81 GLY A CA 1
ATOM 668 C C . GLY A 1 81 ? 2.402 -2.874 -17.095 1.00 72.00 81 GLY A C 1
ATOM 669 O O . GLY A 1 81 ? 2.874 -3.846 -17.675 1.00 72.00 81 GLY A O 1
ATOM 670 N N . GLY A 1 82 ? 2.080 -2.890 -15.812 1.00 76.81 82 GLY A N 1
ATOM 671 C CA . GLY A 1 82 ? 2.160 -4.059 -14.952 1.00 76.81 82 GLY A CA 1
ATOM 672 C C . GLY A 1 82 ? 0.975 -4.124 -14.004 1.00 76.81 82 GLY A C 1
ATOM 673 O O . GLY A 1 82 ? 0.258 -3.145 -13.816 1.00 76.81 82 GLY A O 1
ATOM 674 N N . ILE A 1 83 ? 0.765 -5.286 -13.406 1.00 82.50 83 ILE A N 1
ATOM 675 C CA . ILE A 1 83 ? -0.245 -5.504 -12.370 1.00 82.50 83 ILE A CA 1
ATOM 676 C C . ILE A 1 83 ? 0.495 -5.705 -11.055 1.00 82.50 83 ILE A C 1
ATOM 678 O O . ILE A 1 83 ? 1.468 -6.456 -11.018 1.00 82.50 83 ILE A O 1
ATOM 682 N N . ASP A 1 84 ? 0.038 -5.074 -9.980 1.00 84.06 84 ASP A N 1
ATOM 683 C CA . ASP A 1 84 ? 0.461 -5.410 -8.626 1.00 84.06 84 ASP A CA 1
ATOM 684 C C . ASP A 1 84 ? -0.685 -5.923 -7.777 1.00 84.06 84 ASP A C 1
ATOM 686 O O . ASP A 1 84 ? -1.850 -5.560 -7.926 1.00 84.06 84 ASP A O 1
ATOM 690 N N . TYR A 1 85 ? -0.327 -6.787 -6.844 1.00 87.81 85 TYR A N 1
ATOM 691 C CA . TYR A 1 85 ? -1.217 -7.191 -5.779 1.00 87.81 85 TYR A CA 1
ATOM 692 C C . TYR A 1 85 ? -0.415 -7.580 -4.553 1.00 87.81 85 TYR A C 1
ATOM 694 O O . TYR A 1 85 ? 0.745 -7.991 -4.632 1.00 87.81 85 TYR A O 1
ATOM 702 N N . GLY A 1 86 ? -1.037 -7.469 -3.391 1.00 90.50 86 GLY A N 1
ATOM 703 C CA . GLY A 1 86 ? -0.368 -7.825 -2.156 1.00 90.50 86 GLY A CA 1
ATOM 704 C C . GLY A 1 86 ? -1.273 -7.792 -0.949 1.00 90.50 86 GLY A C 1
ATOM 705 O O . GLY A 1 86 ? -2.462 -7.478 -1.024 1.00 90.50 86 GLY A O 1
ATOM 706 N N . ILE A 1 87 ? -0.670 -8.132 0.179 1.00 91.69 87 ILE A N 1
ATOM 707 C CA . ILE A 1 87 ? -1.280 -8.102 1.498 1.00 91.69 87 ILE A CA 1
ATOM 708 C C . ILE A 1 87 ? -0.719 -6.939 2.308 1.00 91.69 87 ILE A C 1
ATOM 710 O O . ILE A 1 87 ? 0.427 -6.514 2.137 1.00 91.69 87 ILE A O 1
ATOM 714 N N . ILE A 1 88 ? -1.551 -6.432 3.207 1.00 92.19 88 ILE A N 1
ATOM 715 C CA . ILE A 1 88 ? -1.223 -5.349 4.128 1.00 92.19 88 ILE A CA 1
ATOM 716 C C . ILE A 1 88 ? -1.608 -5.817 5.513 1.00 92.19 88 ILE A C 1
ATOM 718 O O . ILE A 1 88 ? -2.739 -6.253 5.723 1.00 92.19 88 ILE A O 1
ATOM 722 N N . VAL A 1 89 ? -0.681 -5.723 6.457 1.00 93.88 89 VAL A N 1
ATOM 723 C CA . VAL A 1 89 ? -0.934 -6.142 7.829 1.00 93.88 89 VAL A CA 1
ATOM 724 C C . VAL A 1 89 ? -0.192 -5.260 8.820 1.00 93.88 89 VAL A C 1
ATOM 726 O O . VAL A 1 89 ? 0.961 -4.898 8.593 1.00 93.88 89 VAL A O 1
ATOM 729 N N . GLY A 1 90 ? -0.829 -4.921 9.936 1.00 93.75 90 GLY A N 1
ATOM 730 C CA . GLY A 1 90 ? -0.136 -4.296 11.055 1.00 93.75 90 GLY A CA 1
ATOM 731 C C . GLY A 1 90 ? -1.042 -3.527 12.009 1.00 93.75 90 GLY A C 1
ATOM 732 O O . GLY A 1 90 ? -2.257 -3.481 11.826 1.00 93.75 90 GLY A O 1
ATOM 733 N N . PRO A 1 91 ? -0.471 -2.961 13.081 1.00 93.50 91 PRO A N 1
ATOM 734 C CA . PRO A 1 91 ? -1.232 -2.192 14.049 1.00 93.50 91 PRO A CA 1
ATOM 735 C C . PRO A 1 91 ? -1.621 -0.813 13.507 1.00 93.50 91 PRO A C 1
ATOM 737 O O . PRO A 1 91 ? -0.866 -0.161 12.782 1.00 93.50 91 PRO A O 1
ATOM 740 N N . ALA A 1 92 ? -2.770 -0.329 13.962 1.00 92.00 92 ALA A N 1
ATOM 741 C CA . ALA A 1 92 ? -3.199 1.044 13.795 1.00 92.00 92 ALA A CA 1
ATOM 742 C C . ALA A 1 92 ? -3.712 1.626 15.114 1.00 92.00 92 ALA A C 1
ATOM 744 O O . ALA A 1 92 ? -4.301 0.942 15.952 1.00 92.00 92 ALA A O 1
ATOM 745 N N . PHE A 1 93 ? -3.477 2.919 15.272 1.00 91.44 93 PHE A N 1
ATOM 746 C CA . PHE A 1 93 ? -4.046 3.760 16.300 1.00 91.44 93 PHE A CA 1
ATOM 747 C C . PHE A 1 93 ? -5.006 4.746 15.642 1.00 91.44 93 PHE A C 1
ATOM 749 O O . PHE A 1 93 ? -4.612 5.504 14.759 1.00 91.44 93 PHE A O 1
ATOM 756 N N . GLU A 1 94 ? -6.254 4.760 16.080 1.00 87.12 94 GLU A N 1
ATOM 757 C CA . GLU A 1 94 ? -7.270 5.685 15.603 1.00 87.12 94 GLU A CA 1
ATOM 758 C C . GLU A 1 94 ? -7.864 6.471 16.771 1.00 87.12 94 GLU A C 1
ATOM 760 O O . GLU A 1 94 ? -8.315 5.900 17.762 1.00 87.12 94 GLU A O 1
ATOM 765 N N . TYR A 1 95 ? -7.912 7.795 16.641 1.00 86.81 95 TYR A N 1
ATOM 766 C CA . TYR A 1 95 ? -8.528 8.683 17.620 1.00 86.81 95 TYR A CA 1
ATOM 767 C C . TYR A 1 95 ? -9.318 9.778 16.905 1.00 86.81 95 TYR A C 1
ATOM 769 O O . TYR A 1 95 ? -8.763 10.561 16.130 1.00 86.81 95 TYR A O 1
ATOM 777 N N . ASN A 1 96 ? -10.629 9.834 17.157 1.00 85.06 96 ASN A N 1
ATOM 778 C CA . ASN A 1 96 ? -11.569 10.667 16.402 1.00 85.06 96 ASN A CA 1
ATOM 779 C C . ASN A 1 96 ? -11.410 10.439 14.881 1.00 85.06 96 ASN A C 1
ATOM 781 O O . ASN A 1 96 ? -11.498 9.301 14.408 1.00 85.06 96 ASN A O 1
ATOM 785 N N . ASN A 1 97 ? -11.128 11.510 14.133 1.00 82.94 97 ASN A N 1
ATOM 786 C CA . ASN A 1 97 ? -10.962 11.501 12.678 1.00 82.94 97 ASN A CA 1
ATOM 787 C C . ASN A 1 97 ? -9.509 11.274 12.239 1.00 82.94 97 ASN A C 1
ATOM 789 O O . ASN A 1 97 ? -9.228 11.334 11.049 1.00 82.94 97 ASN A O 1
ATOM 793 N N . PHE A 1 98 ? -8.580 11.041 13.167 1.00 84.25 98 PHE A N 1
ATOM 794 C CA . PHE A 1 98 ? -7.167 10.843 12.861 1.00 84.25 98 PHE A CA 1
ATOM 795 C C . PHE A 1 98 ? -6.768 9.382 13.051 1.00 84.25 98 PHE A C 1
ATOM 797 O O . PHE A 1 98 ? -7.183 8.735 14.017 1.00 84.25 98 PHE A O 1
ATOM 804 N N . GLY A 1 99 ? -5.947 8.873 12.140 1.00 84.00 99 GLY A N 1
ATOM 805 C CA . GLY A 1 99 ? -5.390 7.533 12.193 1.00 84.00 99 GLY A CA 1
ATOM 806 C C . GLY A 1 99 ? -3.892 7.528 11.910 1.00 84.00 99 GLY A C 1
ATOM 807 O O . GLY A 1 99 ? -3.402 8.232 11.028 1.00 84.00 99 GLY A O 1
ATOM 808 N N . LEU A 1 100 ? -3.173 6.707 12.664 1.00 88.44 100 LEU A N 1
ATOM 809 C CA . LEU A 1 100 ? -1.780 6.346 12.445 1.00 88.44 100 LEU A CA 1
ATOM 810 C C . LEU A 1 100 ? -1.719 4.829 12.288 1.00 88.44 100 LEU A C 1
ATOM 812 O O . LEU A 1 100 ? -2.219 4.109 13.143 1.00 88.44 100 LEU A O 1
ATOM 816 N N . ALA A 1 101 ? -1.087 4.327 11.237 1.00 89.38 101 ALA A N 1
ATOM 817 C CA . ALA A 1 101 ? -0.892 2.895 11.047 1.00 89.38 101 ALA A CA 1
ATOM 818 C C . ALA A 1 101 ? 0.560 2.565 10.724 1.00 89.38 101 ALA A C 1
ATOM 820 O O . ALA A 1 101 ? 1.236 3.317 10.024 1.00 89.38 101 ALA A O 1
ATOM 821 N N . ILE A 1 102 ? 1.021 1.419 11.216 1.00 89.88 102 ILE A N 1
ATOM 822 C CA . ILE A 1 102 ? 2.294 0.824 10.823 1.00 89.88 102 ILE A CA 1
ATOM 823 C C . ILE A 1 102 ? 1.952 -0.460 10.089 1.00 89.88 102 ILE A C 1
ATOM 825 O O . ILE A 1 102 ? 1.490 -1.418 10.699 1.00 89.88 102 ILE A O 1
ATOM 829 N N . HIS A 1 103 ? 2.159 -0.479 8.780 1.00 91.00 103 HIS A N 1
ATOM 830 C CA . HIS A 1 103 ? 1.800 -1.608 7.940 1.00 91.00 103 HIS A CA 1
ATOM 831 C C . HIS A 1 103 ? 3.019 -2.236 7.296 1.00 91.00 103 HIS A C 1
ATOM 833 O O . HIS A 1 103 ? 3.800 -1.568 6.622 1.00 91.00 103 HIS A O 1
ATOM 839 N N . GLN A 1 104 ? 3.122 -3.549 7.430 1.00 88.19 104 GLN A N 1
ATOM 840 C CA . GLN A 1 104 ? 3.907 -4.368 6.535 1.00 88.19 104 GLN A CA 1
ATOM 841 C C . GLN A 1 104 ? 3.087 -4.609 5.265 1.00 88.19 104 GLN A C 1
ATOM 843 O O . GLN A 1 104 ? 1.989 -5.162 5.304 1.00 88.19 104 GLN A O 1
ATOM 848 N N . HIS A 1 105 ? 3.625 -4.163 4.141 1.00 86.44 105 HIS A N 1
ATOM 849 C CA . HIS A 1 105 ? 3.144 -4.471 2.806 1.00 86.44 105 HIS A CA 1
ATOM 850 C C . HIS A 1 105 ? 3.993 -5.601 2.256 1.00 86.44 105 HIS A C 1
ATOM 852 O O . HIS A 1 105 ? 5.213 -5.489 2.283 1.00 86.44 105 HIS A O 1
ATOM 858 N N . SER A 1 106 ? 3.372 -6.658 1.752 1.00 84.25 106 SER A N 1
ATOM 859 C CA . SER A 1 106 ? 4.066 -7.708 1.011 1.00 84.25 106 SER A CA 1
ATOM 860 C C . SER A 1 106 ? 3.283 -7.984 -0.259 1.00 84.25 106 SER A C 1
ATOM 862 O O . SER A 1 106 ? 2.103 -8.327 -0.190 1.00 84.25 106 SER A O 1
ATOM 864 N N . GLY A 1 107 ? 3.908 -7.786 -1.413 1.00 78.25 107 GLY A N 1
ATOM 865 C CA . GLY A 1 107 ? 3.221 -7.915 -2.688 1.00 78.25 107 GLY A CA 1
ATOM 866 C C . GLY A 1 107 ? 4.148 -8.250 -3.835 1.00 78.25 107 GLY A C 1
ATOM 867 O O . GLY A 1 107 ? 5.371 -8.216 -3.707 1.00 78.25 107 GLY A O 1
ATOM 868 N N . PHE A 1 108 ? 3.524 -8.591 -4.948 1.00 75.56 108 PHE A N 1
ATOM 869 C CA . PHE A 1 108 ? 4.159 -8.988 -6.189 1.00 75.56 108 PHE A CA 1
ATOM 870 C C . PHE A 1 108 ? 3.707 -8.032 -7.288 1.00 75.56 108 PHE A C 1
ATOM 872 O O . PHE A 1 108 ? 2.522 -7.700 -7.365 1.00 75.56 108 PHE A O 1
ATOM 879 N N . ALA A 1 109 ? 4.649 -7.590 -8.117 1.00 73.00 109 ALA A N 1
ATOM 880 C CA . ALA A 1 109 ? 4.362 -6.837 -9.326 1.00 73.00 109 ALA A CA 1
ATOM 881 C C . ALA A 1 109 ? 4.806 -7.661 -10.536 1.00 73.00 109 ALA A C 1
ATOM 883 O O . ALA A 1 109 ? 5.897 -8.227 -10.551 1.00 73.00 109 ALA A O 1
ATOM 884 N N . TRP A 1 110 ? 3.946 -7.730 -11.546 1.00 71.62 110 TRP A N 1
ATOM 885 C CA . TRP A 1 110 ? 4.197 -8.462 -12.778 1.00 71.62 110 TRP A CA 1
ATOM 886 C C . TRP A 1 110 ? 4.059 -7.558 -13.990 1.00 71.62 110 TRP A C 1
ATOM 888 O O . TRP A 1 110 ? 3.080 -6.820 -14.108 1.00 71.62 110 TRP A O 1
ATOM 898 N N . TYR A 1 111 ? 5.006 -7.677 -14.918 1.00 69.56 111 TYR A N 1
ATOM 899 C CA . TYR A 1 111 ? 5.016 -6.971 -16.191 1.00 69.56 111 TYR A CA 1
ATOM 900 C C . TYR A 1 111 ? 5.036 -8.016 -17.324 1.00 69.56 111 TYR A C 1
ATOM 902 O O . TYR A 1 111 ? 5.872 -8.914 -17.300 1.00 69.56 111 TYR A O 1
ATOM 910 N N . PRO A 1 112 ? 4.116 -7.957 -18.305 1.00 58.72 112 PRO A N 1
ATOM 911 C CA . PRO A 1 112 ? 3.994 -8.972 -19.353 1.00 58.72 112 PRO A CA 1
ATOM 912 C C . PRO A 1 112 ? 5.129 -8.951 -20.391 1.00 58.72 112 PRO A C 1
ATOM 914 O O . PRO A 1 112 ? 5.303 -9.938 -21.105 1.00 58.72 112 PRO A O 1
ATOM 917 N N . ASP A 1 113 ? 5.896 -7.860 -20.492 1.00 60.41 113 ASP A N 1
ATOM 918 C CA . ASP A 1 113 ? 7.025 -7.747 -21.422 1.00 60.41 113 ASP A CA 1
ATOM 919 C C . ASP A 1 113 ? 8.366 -8.018 -20.716 1.00 60.41 113 ASP A C 1
ATOM 921 O O . ASP A 1 113 ? 8.880 -7.177 -19.974 1.00 60.41 113 ASP A O 1
ATOM 925 N N . LYS A 1 114 ? 8.931 -9.204 -20.990 1.00 51.94 114 LYS A N 1
ATOM 926 C CA . LYS A 1 114 ? 10.159 -9.744 -20.378 1.00 51.94 114 LYS A CA 1
ATOM 927 C C . LYS A 1 114 ? 11.427 -8.936 -20.663 1.00 51.94 114 LYS A C 1
ATOM 929 O O . LYS A 1 114 ? 12.416 -9.095 -19.957 1.00 51.94 114 LYS A O 1
ATOM 934 N N . ASN A 1 115 ? 11.440 -8.086 -21.692 1.00 48.09 115 ASN A N 1
ATOM 935 C CA . ASN A 1 115 ? 12.680 -7.469 -22.187 1.00 48.09 115 ASN A CA 1
ATOM 936 C C . ASN A 1 115 ? 13.160 -6.246 -21.380 1.00 48.09 115 ASN A C 1
ATOM 938 O O . ASN A 1 115 ? 14.054 -5.540 -21.830 1.00 48.09 115 ASN A O 1
ATOM 942 N N . ALA A 1 116 ? 12.533 -5.941 -20.241 1.00 48.00 116 ALA A N 1
ATOM 943 C CA . ALA A 1 116 ? 13.055 -5.068 -19.179 1.00 48.00 116 ALA A CA 1
ATOM 944 C C . ALA A 1 116 ? 12.142 -5.212 -17.952 1.00 48.00 116 ALA A C 1
ATOM 946 O O . ALA A 1 116 ? 11.482 -4.261 -17.531 1.00 48.00 116 ALA A O 1
ATOM 947 N N . GLU A 1 117 ? 12.024 -6.438 -17.442 1.00 48.62 117 GLU A N 1
ATOM 948 C CA . GLU A 1 117 ? 11.551 -6.638 -16.075 1.00 48.62 117 GLU A CA 1
ATOM 949 C C . GLU A 1 117 ? 12.601 -6.006 -15.157 1.00 48.62 117 GLU A C 1
ATOM 951 O O . GLU A 1 117 ? 13.769 -6.388 -15.233 1.00 48.62 117 GLU A O 1
ATOM 956 N N . PRO A 1 118 ? 12.257 -5.000 -14.345 1.00 50.03 118 PRO A N 1
ATOM 957 C CA . PRO A 1 118 ? 13.224 -4.495 -13.399 1.00 50.03 118 PRO A CA 1
ATOM 958 C C . PRO A 1 118 ? 13.354 -5.520 -12.273 1.00 50.03 118 PRO A C 1
ATOM 960 O O . PRO A 1 118 ? 12.376 -5.798 -11.576 1.00 50.03 118 PRO A O 1
ATOM 963 N N . ASP A 1 119 ? 14.550 -6.101 -12.130 1.00 47.09 119 ASP A N 1
ATOM 964 C CA . ASP A 1 119 ? 14.830 -7.247 -11.249 1.00 47.09 119 ASP A CA 1
ATOM 965 C C . ASP A 1 119 ? 14.384 -7.000 -9.795 1.00 47.09 119 ASP A C 1
ATOM 967 O O . ASP A 1 119 ? 13.978 -7.923 -9.086 1.00 47.09 119 ASP A O 1
ATOM 971 N N . GLU A 1 120 ? 14.365 -5.736 -9.364 1.00 47.38 120 GLU A N 1
ATOM 972 C CA . GLU A 1 120 ? 13.925 -5.335 -8.026 1.00 47.38 120 GLU A CA 1
ATOM 973 C C . GLU A 1 120 ? 12.399 -5.308 -7.828 1.00 47.38 120 GLU A C 1
ATOM 975 O O . GLU A 1 120 ? 11.942 -5.268 -6.687 1.00 47.38 120 GLU A O 1
ATOM 980 N N . PHE A 1 121 ? 11.581 -5.334 -8.885 1.00 49.62 121 PHE A N 1
ATOM 981 C CA . PHE A 1 121 ? 10.114 -5.223 -8.784 1.00 49.62 121 PHE A CA 1
ATOM 982 C C . PHE A 1 121 ? 9.396 -6.562 -8.925 1.00 49.62 121 PHE A C 1
ATOM 984 O O . PHE A 1 121 ? 8.281 -6.705 -8.418 1.00 49.62 121 PHE A O 1
ATOM 991 N N . THR A 1 122 ? 10.034 -7.542 -9.568 1.00 47.41 122 THR A N 1
ATOM 992 C CA . THR A 1 122 ? 9.456 -8.870 -9.822 1.00 47.41 122 THR A CA 1
ATOM 993 C C . THR A 1 122 ? 9.392 -9.732 -8.559 1.00 47.41 122 THR A C 1
ATOM 995 O O . THR A 1 122 ? 8.720 -10.758 -8.542 1.00 47.41 122 THR A O 1
ATOM 998 N N . TYR A 1 123 ? 10.039 -9.340 -7.460 1.00 48.38 123 TYR A N 1
ATOM 999 C CA . TYR A 1 123 ? 10.117 -10.178 -6.266 1.00 48.38 123 TYR A CA 1
ATOM 1000 C C . TYR A 1 123 ? 9.404 -9.574 -5.068 1.00 48.38 123 TYR A C 1
ATOM 1002 O O . TYR A 1 123 ? 9.470 -8.374 -4.827 1.00 48.38 123 TYR A O 1
ATOM 1010 N N . ALA A 1 124 ? 8.709 -10.458 -4.342 1.00 53.41 124 ALA A N 1
ATOM 1011 C CA . ALA A 1 124 ? 7.941 -10.238 -3.120 1.00 53.41 124 ALA A CA 1
ATOM 1012 C C . ALA A 1 124 ? 8.545 -9.154 -2.211 1.00 53.41 124 ALA A C 1
ATOM 1014 O O . ALA A 1 124 ? 9.303 -9.440 -1.280 1.00 53.41 124 ALA A O 1
ATOM 1015 N N . ASN A 1 125 ? 8.192 -7.897 -2.472 1.00 62.84 125 ASN A N 1
ATOM 1016 C CA . ASN A 1 125 ? 8.815 -6.773 -1.801 1.00 62.84 125 ASN A CA 1
ATOM 1017 C C . ASN A 1 125 ? 8.063 -6.516 -0.512 1.00 62.84 125 ASN A C 1
ATOM 1019 O O . ASN A 1 125 ? 6.911 -6.074 -0.505 1.00 62.84 125 ASN A O 1
ATOM 1023 N N . THR A 1 126 ? 8.736 -6.820 0.591 1.00 71.06 126 THR A N 1
ATOM 1024 C CA . THR A 1 126 ? 8.217 -6.531 1.917 1.00 71.06 126 THR A CA 1
ATOM 1025 C C . THR A 1 126 ? 8.668 -5.136 2.330 1.00 71.06 126 THR A C 1
ATOM 1027 O O . THR A 1 126 ? 9.851 -4.912 2.566 1.00 71.06 126 THR A O 1
ATOM 1030 N N . LYS A 1 127 ? 7.731 -4.190 2.431 1.00 78.56 127 LYS A N 1
ATOM 1031 C CA . LYS A 1 127 ? 7.991 -2.807 2.860 1.00 78.56 127 LYS A CA 1
ATOM 1032 C C . LYS A 1 127 ? 7.263 -2.532 4.174 1.00 78.56 127 LYS A C 1
ATOM 1034 O O . LYS A 1 127 ? 6.077 -2.831 4.292 1.00 78.56 127 LYS A O 1
ATOM 1039 N N . ILE A 1 128 ? 7.943 -1.934 5.151 1.00 83.00 128 ILE A N 1
ATOM 1040 C CA . ILE A 1 128 ? 7.301 -1.408 6.365 1.00 83.00 128 ILE A CA 1
ATOM 1041 C C . ILE A 1 128 ? 6.977 0.063 6.122 1.00 83.00 128 ILE A C 1
ATOM 1043 O O . ILE A 1 128 ? 7.852 0.836 5.740 1.00 83.00 128 ILE A O 1
ATOM 1047 N N . LYS A 1 129 ? 5.719 0.447 6.335 1.00 81.56 129 LYS A N 1
ATOM 1048 C CA . LYS A 1 129 ? 5.210 1.786 6.042 1.00 81.56 129 LYS A CA 1
ATOM 1049 C C . LYS A 1 129 ? 4.511 2.378 7.251 1.00 81.56 129 LYS A C 1
ATOM 1051 O O . LYS A 1 129 ? 3.699 1.711 7.886 1.00 81.56 129 LYS A O 1
ATOM 1056 N N . ILE A 1 130 ? 4.789 3.649 7.519 1.00 83.69 130 ILE A N 1
ATOM 1057 C CA . ILE A 1 130 ? 4.079 4.450 8.516 1.00 83.69 130 ILE A CA 1
ATOM 1058 C C . ILE A 1 130 ? 3.100 5.346 7.758 1.00 83.69 130 ILE A C 1
ATOM 1060 O O . ILE A 1 130 ? 3.515 6.122 6.901 1.00 83.69 130 ILE A O 1
ATOM 1064 N N . LYS A 1 131 ? 1.804 5.225 8.047 1.00 83.06 131 LYS A N 1
ATOM 1065 C CA . LYS A 1 131 ? 0.733 5.960 7.366 1.00 83.06 131 LYS A CA 1
ATOM 1066 C C . LYS A 1 131 ? 0.006 6.868 8.340 1.00 83.06 131 LYS A C 1
ATOM 1068 O O . LYS A 1 131 ? -0.453 6.407 9.381 1.00 83.06 131 LYS A O 1
ATOM 1073 N N . LEU A 1 132 ? -0.156 8.126 7.954 1.00 81.56 132 LEU A N 1
ATOM 1074 C CA . LEU A 1 132 ? -1.047 9.081 8.601 1.00 81.56 132 LEU A CA 1
ATOM 1075 C C . LEU A 1 132 ? -2.268 9.274 7.707 1.00 81.56 132 LEU A C 1
ATOM 1077 O O . LEU A 1 132 ? -2.110 9.495 6.508 1.00 81.56 132 LEU A O 1
ATOM 1081 N N . TYR A 1 133 ? -3.473 9.174 8.263 1.00 79.81 133 TYR 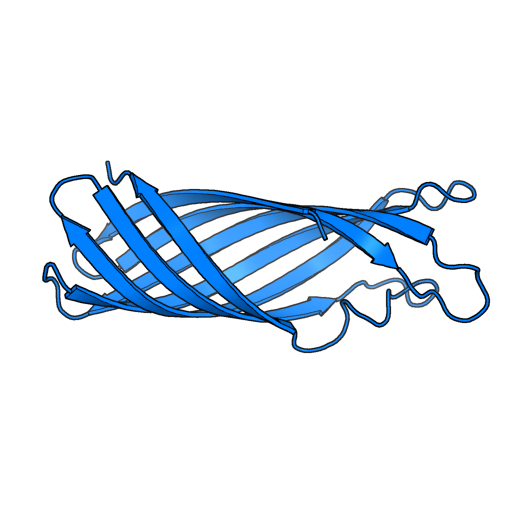A N 1
ATOM 1082 C CA . TYR A 1 133 ? -4.705 9.319 7.489 1.00 79.81 133 TYR A CA 1
ATOM 1083 C C . TYR A 1 133 ? -5.809 10.025 8.271 1.00 79.81 133 TYR A C 1
ATOM 1085 O O . TYR A 1 133 ? -5.854 10.008 9.503 1.00 79.81 133 TYR A O 1
ATOM 1093 N N . LEU A 1 134 ? -6.711 10.650 7.515 1.00 77.94 134 LEU A N 1
ATOM 1094 C CA . LEU A 1 134 ? -7.953 11.220 8.016 1.00 77.94 134 LEU A CA 1
ATOM 1095 C C . LEU A 1 134 ? -9.116 10.290 7.671 1.00 77.94 134 LEU A C 1
ATOM 1097 O O . LEU A 1 134 ? -9.178 9.751 6.567 1.00 77.94 134 LEU A O 1
ATOM 1101 N N . LYS A 1 135 ? -10.030 10.115 8.622 1.00 70.69 135 LYS A N 1
ATOM 1102 C CA . LYS A 1 135 ? -11.277 9.366 8.456 1.00 70.69 135 LYS A CA 1
ATOM 1103 C C . LYS A 1 135 ? -12.442 10.342 8.308 1.00 70.69 135 LYS A C 1
ATOM 1105 O O . LYS A 1 135 ? -12.519 11.307 9.071 1.00 70.69 135 LYS A O 1
ATOM 1110 N N . PHE A 1 136 ? -13.324 10.058 7.354 1.00 64.94 136 PHE A N 1
ATOM 1111 C CA . PHE A 1 136 ? -14.545 10.809 7.062 1.00 64.94 136 PHE A CA 1
ATOM 1112 C C . PHE A 1 136 ? -15.760 9.886 7.137 1.00 64.94 136 PHE A C 1
ATOM 1114 O O . PHE A 1 136 ? -15.612 8.698 6.764 1.00 64.94 136 PHE A O 1
#

Solvent-accessible surface area (backbone atoms only — not comparable to full-atom values): 7130 Å² total; per-residue (Å²): 119,54,73,50,76,49,78,49,76,43,75,77,50,89,43,34,31,38,39,39,39,38,38,36,37,43,40,77,42,66,42,98,94,52,78,77,36,65,31,38,37,43,33,44,33,40,35,38,38,35,44,45,57,89,52,50,67,23,37,35,44,35,36,38,45,35,42,32,36,41,41,42,90,54,90,87,52,64,73,50,62,27,43,34,37,34,40,36,38,35,48,31,41,44,55,92,50,41,36,41,33,44,32,42,34,41,31,40,36,48,57,88,60,75,95,71,60,47,68,82,49,61,45,74,49,73,44,81,44,82,44,79,46,78,60,125

Mean predicted aligned error: 8.71 Å

Radius of gyration: 16.56 Å; Cα contacts (8 Å, |Δi|>4): 347; chains: 1; bounding box: 43×22×46 Å